Protein AF-A0A0G0X4Z7-F1 (afdb_monomer_lite)

pLDDT: mean 74.14, std 20.07, range [29.78, 96.75]

Foldseek 3Di:
DVVVVVVVVVVVVVVVVVCVVVVVVVVVVVVCVVCVVVPDPDDDPDDPDPDPPDDPVPVLCPPCVVQADPAADPDDDPDQWDFDADVVVRRGRFIEGECDSDQPPGKYWHHPADDVVDPGDTDIDHDPDPPDDDDPDDD

InterPro domains:
  IPR023365 Sortase domain superfamily [G3DSA:2.40.260.10] (26-135)
  IPR023365 Sortase domain superfamily [SSF63817] (83-132)

Sequence (139 aa):
MYKKVFSLLSLGLGVFVLMQVIMPLLAYQIWEMTDYQQNKALVSAYSKENNVLGISIKDVESDFPAFNSTLERQTGTAYSEFKISIPSIKLTDIKVAVDSNNFEQNLAHLPGSALPGEKGNVFITGHSSLGDQPSRYKW

Organism: NCBI:txid1618424

Structure (mmCIF, N/CA/C/O backbone):
data_AF-A0A0G0X4Z7-F1
#
_entry.id   AF-A0A0G0X4Z7-F1
#
loop_
_atom_site.group_PDB
_atom_site.id
_atom_site.type_symbol
_atom_site.label_atom_id
_atom_site.label_alt_id
_atom_site.label_comp_id
_atom_site.label_asym_id
_atom_site.label_entity_id
_atom_site.label_seq_id
_atom_site.pdbx_PDB_ins_code
_atom_site.Cartn_x
_atom_site.Cartn_y
_atom_site.Cartn_z
_atom_site.occupancy
_atom_site.B_iso_or_equiv
_atom_site.auth_seq_id
_atom_site.auth_comp_id
_atom_site.auth_asym_id
_atom_site.auth_atom_id
_atom_site.pdbx_PDB_model_num
ATOM 1 N N . MET A 1 1 ? 43.786 7.048 -58.730 1.00 62.84 1 MET A N 1
ATOM 2 C CA . MET A 1 1 ? 43.490 7.764 -57.467 1.00 62.84 1 MET A CA 1
ATOM 3 C C . MET A 1 1 ? 42.047 7.547 -56.999 1.00 62.84 1 MET A C 1
ATOM 5 O O . MET A 1 1 ? 41.858 7.107 -55.875 1.00 62.84 1 MET A O 1
ATOM 9 N N . TYR A 1 2 ? 41.048 7.718 -57.874 1.00 76.50 2 TYR A N 1
ATOM 10 C CA . TYR A 1 2 ? 39.612 7.586 -57.559 1.00 76.50 2 TYR A CA 1
ATOM 11 C C . TYR A 1 2 ? 39.169 6.262 -56.909 1.00 76.50 2 TYR A C 1
ATOM 13 O O . TYR A 1 2 ? 38.386 6.284 -55.968 1.00 76.50 2 TYR A O 1
ATOM 21 N N . LYS A 1 3 ? 39.719 5.111 -57.324 1.00 83.19 3 LYS A N 1
ATOM 22 C CA . LYS A 1 3 ? 39.376 3.803 -56.725 1.00 83.19 3 LYS A CA 1
ATOM 23 C C . LYS A 1 3 ? 39.753 3.695 -55.237 1.00 83.19 3 LYS A C 1
ATOM 25 O O . LYS A 1 3 ? 39.034 3.066 -54.472 1.00 83.1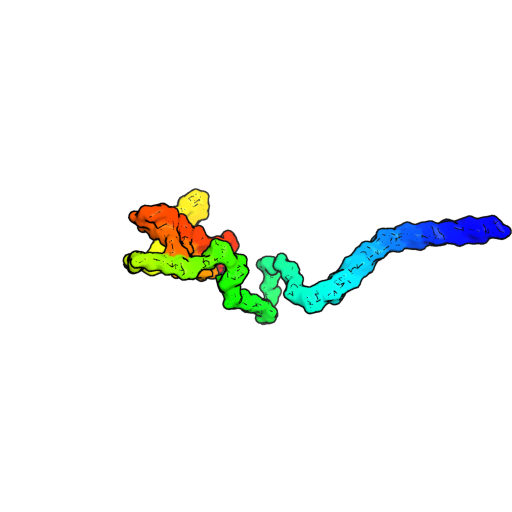9 3 LYS A O 1
ATOM 30 N N . LYS A 1 4 ? 40.849 4.343 -54.818 1.00 83.00 4 LYS A N 1
ATOM 31 C CA . LYS A 1 4 ? 41.288 4.360 -53.411 1.00 83.00 4 LYS A CA 1
ATOM 32 C C . LYS A 1 4 ? 40.377 5.245 -52.557 1.00 83.00 4 LYS A C 1
ATOM 34 O O . LYS A 1 4 ? 40.013 4.853 -51.458 1.00 83.00 4 LYS A O 1
ATOM 39 N N . VAL A 1 5 ? 39.955 6.389 -53.098 1.00 90.19 5 VAL A N 1
ATOM 40 C CA . VAL A 1 5 ? 39.011 7.305 -52.434 1.00 90.19 5 VAL A CA 1
ATOM 41 C C . VAL A 1 5 ? 37.636 6.653 -52.276 1.00 90.19 5 VAL A C 1
ATOM 43 O O . VAL A 1 5 ? 37.068 6.684 -51.192 1.00 90.19 5 VAL A O 1
ATOM 46 N N . PHE A 1 6 ? 37.136 5.990 -53.322 1.00 90.94 6 PHE A N 1
ATOM 47 C CA . PHE A 1 6 ? 35.869 5.259 -53.268 1.00 90.94 6 PHE A CA 1
ATOM 48 C C . PHE A 1 6 ? 35.899 4.119 -52.238 1.00 90.94 6 PHE A C 1
ATOM 50 O O . PHE A 1 6 ? 34.965 3.964 -51.456 1.00 90.94 6 PHE A O 1
ATOM 57 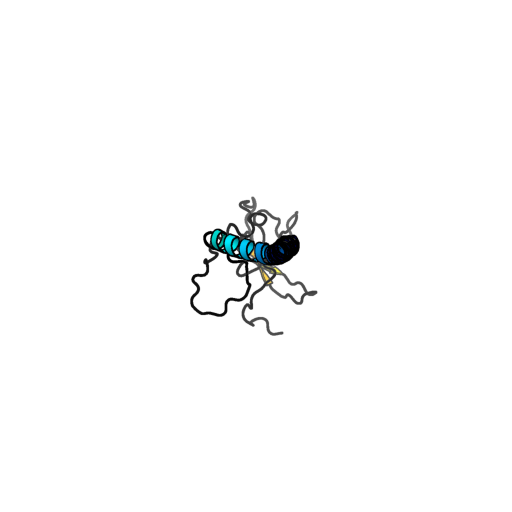N N . SER A 1 7 ? 37.003 3.368 -52.181 1.00 90.50 7 SER A N 1
ATOM 58 C CA . SER A 1 7 ? 37.186 2.317 -51.177 1.00 90.50 7 SER A CA 1
ATOM 59 C C . SER A 1 7 ? 37.220 2.871 -49.750 1.00 90.50 7 SER A C 1
ATOM 61 O O . SER A 1 7 ? 36.638 2.256 -48.862 1.00 90.50 7 SER A O 1
ATOM 63 N N . LEU A 1 8 ? 37.866 4.021 -49.519 1.00 93.69 8 LEU A N 1
ATOM 64 C CA . LEU A 1 8 ? 37.868 4.666 -48.202 1.00 93.69 8 LEU A CA 1
ATOM 65 C C . LEU A 1 8 ? 36.475 5.161 -47.800 1.00 93.69 8 LEU A C 1
ATOM 67 O O . LEU A 1 8 ? 36.087 4.996 -46.648 1.00 93.69 8 LEU A O 1
AT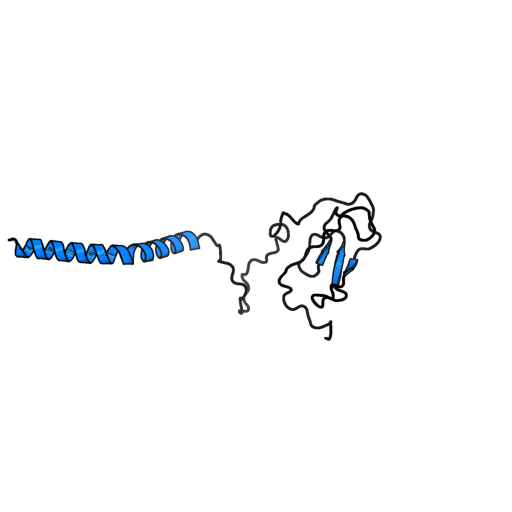OM 71 N N . LEU A 1 9 ? 35.718 5.733 -48.739 1.00 94.38 9 LEU A N 1
ATOM 72 C CA . LEU A 1 9 ? 34.351 6.190 -48.482 1.00 94.38 9 LEU A CA 1
ATOM 73 C C . LEU A 1 9 ? 33.426 5.024 -48.132 1.00 94.38 9 LEU A C 1
ATOM 75 O O . LEU A 1 9 ? 32.685 5.106 -47.157 1.00 94.38 9 LEU A O 1
ATOM 79 N N . SER A 1 10 ? 33.508 3.919 -48.876 1.00 93.81 10 SER A N 1
ATOM 80 C CA . SER A 1 10 ? 32.710 2.725 -48.587 1.00 93.81 10 SER A CA 1
ATOM 81 C C . SER A 1 10 ? 33.079 2.091 -47.243 1.00 93.81 10 SER A C 1
ATOM 83 O O . SER A 1 10 ? 32.191 1.621 -46.535 1.00 93.81 10 SER A O 1
ATOM 85 N N . LEU A 1 11 ? 34.366 2.088 -46.876 1.00 96.00 11 LEU A N 1
ATOM 86 C CA . LEU A 1 11 ? 34.824 1.608 -45.571 1.00 96.00 11 LEU A CA 1
ATOM 87 C C . LEU A 1 11 ? 34.302 2.509 -44.441 1.00 96.00 11 LEU A C 1
ATOM 89 O O . LEU A 1 11 ? 33.742 2.012 -43.467 1.00 96.00 11 LEU A O 1
ATOM 93 N N . GLY A 1 12 ? 34.447 3.829 -44.591 1.00 96.31 12 GLY A N 1
ATOM 94 C CA . GLY A 1 12 ? 33.982 4.806 -43.608 1.00 96.31 12 GLY A CA 1
ATOM 95 C C . GLY A 1 12 ? 32.472 4.734 -43.389 1.00 96.31 12 GLY A C 1
ATOM 96 O O . GLY A 1 12 ? 32.020 4.738 -42.248 1.00 96.31 12 GLY A O 1
ATOM 97 N N . LEU A 1 13 ? 31.700 4.576 -44.468 1.00 96.12 13 LEU A N 1
ATOM 98 C CA . LEU A 1 13 ? 30.251 4.391 -44.393 1.00 96.12 13 LEU A CA 1
ATOM 99 C C . LEU A 1 13 ? 29.884 3.099 -43.645 1.00 96.12 13 LEU A C 1
ATOM 101 O O . LEU A 1 13 ? 28.993 3.111 -42.801 1.00 96.12 13 LEU A O 1
ATOM 105 N N . GLY A 1 14 ? 30.591 1.997 -43.911 1.00 95.62 14 GLY A N 1
ATOM 106 C CA . GLY A 1 14 ? 30.361 0.723 -43.226 1.00 95.62 14 GLY A CA 1
ATOM 107 C C . GLY A 1 14 ? 30.625 0.807 -41.721 1.00 95.62 14 GLY A C 1
ATOM 108 O O . GLY A 1 14 ? 29.791 0.389 -40.921 1.00 95.62 14 GLY A O 1
ATOM 109 N N . VAL A 1 15 ? 31.749 1.412 -41.327 1.00 96.75 15 VAL A N 1
ATOM 110 C CA . VAL A 1 15 ? 32.080 1.637 -39.909 1.00 96.75 15 VAL A CA 1
ATOM 111 C C . VAL A 1 15 ? 31.060 2.563 -39.250 1.00 96.75 15 VAL A C 1
ATOM 113 O O . VAL A 1 15 ? 30.628 2.296 -38.131 1.00 96.75 15 VAL A O 1
ATOM 116 N N . PHE A 1 16 ? 30.625 3.613 -39.949 1.00 96.75 16 PHE A N 1
ATOM 117 C CA . PHE A 1 16 ? 29.611 4.534 -39.444 1.00 96.75 16 PHE A CA 1
ATOM 118 C C . PHE A 1 16 ? 28.290 3.817 -39.138 1.00 96.75 16 PHE A C 1
ATOM 120 O O . PHE A 1 16 ? 27.747 3.988 -38.049 1.00 96.75 16 PHE A O 1
ATOM 127 N N . VAL A 1 17 ? 27.807 2.962 -40.047 1.00 96.12 17 VAL A N 1
ATOM 128 C CA . VAL A 1 17 ? 26.579 2.176 -39.835 1.00 96.12 17 VAL A CA 1
ATOM 129 C C . VAL A 1 17 ? 26.728 1.203 -38.662 1.00 96.12 17 VAL A C 1
ATOM 131 O O . VAL A 1 17 ? 25.826 1.115 -37.832 1.00 96.12 17 VAL A O 1
ATOM 134 N N . LEU A 1 18 ? 27.870 0.518 -38.539 1.00 96.19 18 LEU A N 1
ATOM 135 C CA . LEU A 1 18 ? 28.131 -0.367 -37.396 1.00 96.19 18 LEU A CA 1
ATOM 136 C C . LEU A 1 18 ? 28.129 0.400 -36.069 1.00 96.19 18 LEU A C 1
ATOM 138 O O . LEU A 1 18 ? 27.580 -0.072 -35.073 1.00 96.19 18 LEU A O 1
ATOM 142 N N . MET A 1 19 ? 28.694 1.607 -36.059 1.00 96.62 19 MET A N 1
ATOM 143 C CA . MET A 1 19 ? 28.759 2.431 -34.858 1.00 96.62 19 MET A CA 1
ATOM 144 C C . MET A 1 19 ? 27.376 2.912 -34.404 1.00 96.62 19 MET A C 1
ATOM 146 O O . MET A 1 19 ? 27.150 2.989 -33.201 1.00 96.62 19 MET A O 1
ATOM 150 N N . GLN A 1 20 ? 26.425 3.139 -35.320 1.00 95.94 20 GLN A N 1
ATOM 151 C CA . GLN A 1 20 ? 25.036 3.480 -34.963 1.00 95.94 20 GLN A CA 1
ATOM 152 C C . GLN A 1 20 ? 24.329 2.368 -34.172 1.00 95.94 20 GLN A C 1
ATOM 154 O O . GLN A 1 20 ? 23.474 2.657 -33.340 1.00 95.94 20 GLN A O 1
ATOM 159 N N . VAL A 1 21 ? 24.692 1.102 -34.402 1.00 94.94 21 VAL A N 1
ATOM 160 C CA . VAL A 1 21 ? 24.087 -0.050 -33.712 1.00 94.94 21 VAL A CA 1
ATOM 161 C C . VAL A 1 21 ? 24.819 -0.377 -32.411 1.00 94.94 21 VAL A C 1
ATOM 163 O O . VAL A 1 21 ? 24.189 -0.690 -31.405 1.00 94.94 21 VAL A O 1
ATOM 166 N N . ILE A 1 22 ? 26.152 -0.294 -32.410 1.00 95.88 22 ILE A N 1
ATOM 167 C CA . ILE A 1 22 ? 26.977 -0.679 -31.255 1.00 95.88 22 ILE A CA 1
ATOM 168 C C . ILE A 1 22 ? 26.988 0.415 -30.176 1.00 95.88 22 ILE A C 1
ATOM 170 O O . ILE A 1 22 ? 27.006 0.099 -28.987 1.00 95.88 22 ILE A O 1
ATOM 174 N N . MET A 1 23 ? 26.948 1.697 -30.562 1.00 95.62 23 MET A N 1
ATOM 175 C CA . MET A 1 23 ? 26.984 2.822 -29.619 1.00 95.62 23 MET A CA 1
ATOM 176 C C . MET A 1 23 ? 25.894 2.757 -28.534 1.00 95.62 23 MET A C 1
ATOM 178 O O . MET A 1 23 ? 26.268 2.875 -27.369 1.00 95.62 23 MET A O 1
ATOM 182 N N . PRO A 1 24 ? 24.593 2.553 -28.832 1.00 92.44 24 PRO A N 1
ATOM 183 C CA . PRO A 1 24 ? 23.572 2.503 -27.782 1.00 92.44 24 PRO A CA 1
ATOM 184 C C . PRO A 1 24 ? 23.787 1.345 -26.797 1.00 92.44 24 PRO A C 1
ATOM 186 O O . PRO A 1 24 ? 23.534 1.510 -25.607 1.00 92.44 24 PRO A O 1
ATOM 189 N N . LEU A 1 25 ? 24.311 0.205 -27.260 1.00 93.25 25 LEU A N 1
ATOM 190 C CA . LEU A 1 25 ? 24.608 -0.941 -26.398 1.00 93.25 25 LEU A CA 1
ATOM 191 C C . LEU A 1 25 ? 25.756 -0.635 -25.427 1.00 93.25 25 LEU A C 1
ATOM 193 O O . LEU A 1 25 ? 25.638 -0.891 -24.232 1.00 93.25 25 LEU A O 1
ATOM 197 N N . LEU A 1 26 ? 26.848 -0.051 -25.928 1.00 94.25 26 LEU A N 1
ATOM 198 C CA . LEU A 1 26 ? 27.977 0.352 -25.085 1.00 94.25 26 LEU A CA 1
ATOM 199 C C . LEU A 1 26 ? 27.594 1.488 -24.131 1.00 94.25 26 LEU A C 1
ATOM 201 O O . LEU A 1 26 ? 27.994 1.467 -22.972 1.00 94.25 26 LEU A O 1
ATOM 205 N N . ALA A 1 27 ? 26.801 2.457 -24.597 1.00 92.69 27 ALA A N 1
ATOM 206 C CA . ALA A 1 27 ? 26.307 3.552 -23.768 1.00 92.69 27 ALA A CA 1
ATOM 207 C C . ALA A 1 27 ? 25.465 3.029 -22.599 1.00 92.69 27 ALA A C 1
ATOM 209 O O . ALA A 1 27 ? 25.667 3.466 -21.469 1.00 92.69 27 ALA A O 1
ATOM 210 N N . TYR A 1 28 ? 24.584 2.056 -22.855 1.00 88.62 28 TYR A N 1
ATOM 211 C CA . TYR A 1 28 ? 23.808 1.394 -21.810 1.00 88.62 28 TYR A CA 1
ATOM 212 C C . TYR A 1 28 ? 24.705 0.648 -20.816 1.00 88.62 28 TYR A C 1
ATOM 214 O O . TYR A 1 28 ? 24.568 0.851 -19.618 1.00 88.62 28 TYR A O 1
ATOM 222 N N . GLN A 1 29 ? 25.661 -0.154 -21.295 1.00 86.69 29 GLN A N 1
ATOM 223 C CA . GLN A 1 29 ? 26.566 -0.910 -20.419 1.00 86.69 29 GLN A CA 1
ATOM 224 C C . GLN A 1 29 ? 27.436 -0.001 -19.541 1.00 86.69 29 GLN A C 1
ATOM 226 O O . GLN A 1 29 ? 27.650 -0.293 -18.369 1.00 86.69 29 GLN A O 1
ATOM 231 N N . ILE A 1 30 ? 27.926 1.117 -20.084 1.00 87.44 30 ILE A N 1
ATOM 232 C CA . ILE A 1 30 ? 28.696 2.106 -19.316 1.00 87.44 30 ILE A CA 1
ATOM 233 C C . ILE A 1 30 ? 27.796 2.804 -18.294 1.00 87.44 30 ILE A C 1
ATOM 235 O O . ILE A 1 30 ? 28.196 2.963 -17.143 1.00 87.44 30 ILE A O 1
ATOM 239 N N . TRP A 1 31 ? 26.586 3.200 -18.700 1.00 83.75 31 TRP A N 1
ATOM 240 C CA . TRP A 1 31 ? 25.613 3.811 -17.800 1.00 83.75 31 TRP A CA 1
ATOM 241 C C . TRP A 1 31 ? 25.249 2.864 -16.650 1.00 83.75 31 TRP A C 1
ATOM 243 O O . TRP A 1 31 ? 25.296 3.273 -15.494 1.00 83.75 31 TRP A O 1
ATOM 253 N N . GLU A 1 32 ? 25.020 1.584 -16.942 1.00 79.69 32 GLU A N 1
ATOM 254 C CA . GLU A 1 32 ? 24.775 0.541 -15.946 1.00 79.69 32 GLU A CA 1
ATOM 255 C C . GLU A 1 32 ? 25.959 0.395 -14.985 1.00 79.69 32 GLU A C 1
ATOM 257 O O . GLU A 1 32 ? 25.754 0.386 -13.780 1.00 79.69 32 GLU A O 1
ATOM 262 N N . MET A 1 33 ? 27.207 0.383 -15.464 1.00 74.81 33 MET A N 1
ATOM 263 C CA . MET A 1 33 ? 28.382 0.346 -14.577 1.00 74.81 33 MET A CA 1
ATOM 264 C C . MET A 1 33 ? 28.468 1.566 -13.647 1.00 74.81 33 MET A C 1
ATOM 266 O O . MET A 1 33 ? 28.927 1.435 -12.511 1.00 74.81 33 MET A O 1
ATOM 270 N N . THR A 1 34 ? 28.030 2.742 -14.108 1.00 71.56 34 THR A N 1
ATOM 271 C CA . THR A 1 34 ? 27.987 3.954 -13.273 1.00 71.56 34 THR A CA 1
ATOM 272 C C . THR A 1 34 ? 26.802 3.978 -12.305 1.00 71.56 34 THR A C 1
ATOM 274 O O . THR A 1 34 ? 26.949 4.474 -11.190 1.00 71.56 34 THR A O 1
ATOM 277 N N . ASP A 1 35 ? 25.655 3.416 -12.692 1.00 66.56 35 ASP A N 1
ATOM 278 C CA . ASP A 1 35 ? 24.430 3.390 -11.885 1.00 66.56 35 ASP A CA 1
ATOM 279 C C . ASP A 1 35 ? 24.419 2.217 -10.887 1.00 66.56 35 ASP A C 1
ATOM 281 O O . ASP A 1 35 ? 23.877 2.340 -9.796 1.00 66.56 35 ASP A O 1
ATOM 285 N N . TYR A 1 36 ? 25.128 1.116 -11.168 1.00 55.72 36 TYR A N 1
ATOM 286 C CA . TYR A 1 36 ? 25.278 -0.042 -10.270 1.00 55.72 36 TYR A CA 1
ATOM 287 C C . TYR A 1 36 ? 26.016 0.303 -8.963 1.00 55.72 36 TYR A C 1
ATOM 289 O O . TYR A 1 36 ? 25.864 -0.389 -7.957 1.00 55.72 36 TYR A O 1
ATOM 297 N N . GLN A 1 37 ? 26.788 1.399 -8.931 1.00 53.94 37 GLN A N 1
ATOM 298 C CA . GLN A 1 37 ? 27.341 1.936 -7.679 1.00 53.94 37 GLN A CA 1
ATOM 299 C C . GLN A 1 37 ? 26.283 2.628 -6.800 1.00 53.94 37 GLN A C 1
ATOM 301 O O . GLN A 1 37 ? 26.532 2.871 -5.618 1.00 53.94 37 GLN A O 1
ATOM 306 N N . GLN A 1 38 ? 25.097 2.915 -7.336 1.00 52.81 38 GLN A N 1
ATOM 307 C CA . GLN A 1 38 ? 23.933 3.360 -6.583 1.00 52.81 38 GLN A CA 1
ATOM 308 C C . GLN A 1 38 ? 22.989 2.171 -6.407 1.00 52.81 38 GLN A C 1
ATOM 310 O O . GLN A 1 38 ? 22.157 1.905 -7.259 1.00 52.81 38 GLN A O 1
ATOM 315 N N . ASN A 1 39 ? 23.138 1.441 -5.296 1.00 51.06 39 ASN A N 1
ATOM 316 C CA . ASN A 1 39 ? 22.330 0.278 -4.898 1.00 51.06 39 ASN A CA 1
ATOM 317 C C . ASN A 1 39 ? 20.804 0.495 -5.030 1.00 51.06 39 ASN A C 1
ATOM 319 O O . ASN A 1 39 ? 20.105 0.728 -4.044 1.00 51.06 39 ASN A O 1
ATOM 323 N N . LYS A 1 40 ? 20.263 0.379 -6.239 1.00 48.88 40 LYS A N 1
ATOM 324 C CA . LYS A 1 40 ? 18.834 0.317 -6.524 1.00 48.88 40 LYS A CA 1
ATOM 325 C C . LYS A 1 40 ? 18.601 -0.925 -7.358 1.00 48.88 40 LYS A C 1
ATOM 327 O O . LYS A 1 40 ? 18.512 -0.881 -8.580 1.00 48.88 40 LYS A O 1
ATOM 332 N N . ALA A 1 41 ? 18.540 -2.058 -6.665 1.00 49.50 41 ALA A N 1
ATOM 333 C CA . ALA A 1 41 ? 18.044 -3.285 -7.256 1.00 49.50 41 ALA A CA 1
ATOM 334 C C . ALA A 1 41 ? 16.646 -3.013 -7.831 1.00 49.50 41 ALA A C 1
ATOM 336 O O . ALA A 1 41 ? 15.747 -2.559 -7.119 1.00 49.50 41 ALA A O 1
ATOM 337 N N . LEU A 1 42 ? 16.469 -3.274 -9.124 1.00 51.38 42 LEU A N 1
ATOM 338 C CA . LEU A 1 42 ? 15.147 -3.294 -9.729 1.00 51.3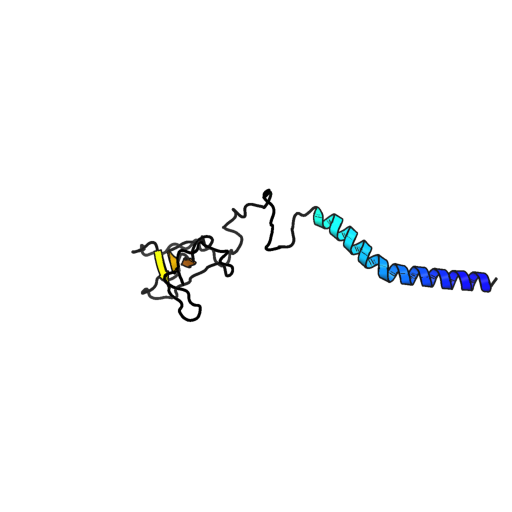8 42 LEU A CA 1
ATOM 339 C C . LEU A 1 42 ? 14.363 -4.434 -9.069 1.00 51.38 42 LEU A C 1
ATOM 341 O O . LEU A 1 42 ? 14.803 -5.584 -9.052 1.00 51.38 42 LEU A O 1
ATOM 345 N N . VAL A 1 43 ? 13.234 -4.074 -8.461 1.00 44.16 43 VAL A N 1
ATOM 346 C CA . VAL A 1 43 ? 12.356 -4.946 -7.677 1.00 44.16 43 VAL A CA 1
ATOM 347 C C . VAL A 1 43 ? 12.047 -6.227 -8.455 1.00 44.16 43 VAL A C 1
ATOM 349 O O . VAL A 1 43 ? 11.355 -6.196 -9.471 1.00 44.16 43 VAL A O 1
ATOM 352 N N . SER A 1 44 ? 12.527 -7.366 -7.955 1.00 40.44 44 SER A N 1
ATOM 353 C CA . SER A 1 44 ? 12.044 -8.683 -8.366 1.00 40.44 44 SER A CA 1
ATOM 354 C C . SER A 1 44 ? 11.432 -9.375 -7.152 1.00 40.44 44 SER A C 1
ATOM 356 O O . SER A 1 44 ? 12.042 -9.464 -6.090 1.00 40.44 44 SER A O 1
A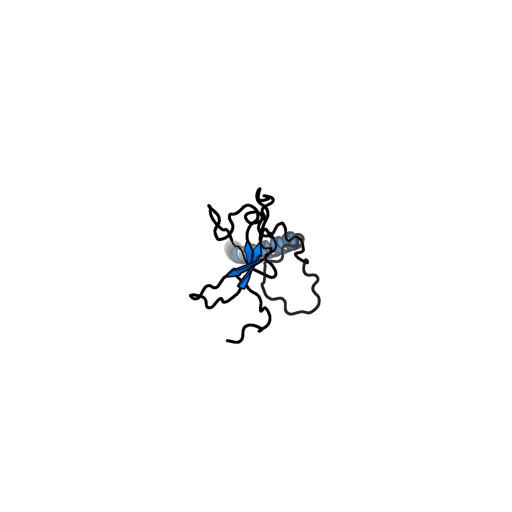TOM 358 N N . ALA A 1 45 ? 10.187 -9.826 -7.296 1.00 39.88 45 ALA A N 1
ATOM 359 C CA . ALA A 1 45 ? 9.372 -10.360 -6.204 1.00 39.88 45 ALA A CA 1
ATOM 360 C C . ALA A 1 45 ? 9.723 -11.811 -5.812 1.00 39.88 45 ALA A C 1
ATOM 362 O O . ALA A 1 45 ? 8.923 -12.479 -5.161 1.00 39.88 45 ALA A O 1
ATOM 363 N N . TYR A 1 46 ? 10.877 -12.342 -6.234 1.00 41.78 46 TYR A N 1
ATOM 364 C CA . TYR A 1 46 ? 11.212 -13.743 -5.985 1.00 41.78 46 TYR A CA 1
ATOM 365 C C . TYR A 1 46 ? 12.721 -13.969 -5.851 1.00 41.78 46 TYR A C 1
ATOM 367 O O . TYR A 1 46 ? 13.427 -14.166 -6.837 1.00 41.78 46 TYR A O 1
ATOM 375 N N . SER A 1 47 ? 13.218 -13.993 -4.615 1.00 39.44 47 SER A N 1
ATOM 376 C CA . SER A 1 47 ? 14.575 -14.436 -4.285 1.00 39.44 47 SER A CA 1
ATOM 377 C C . SER A 1 47 ? 14.512 -15.753 -3.511 1.00 39.44 47 SER A C 1
ATOM 379 O O . SER A 1 47 ? 14.293 -15.809 -2.304 1.00 39.44 47 SER A O 1
ATOM 381 N N . LYS A 1 48 ? 14.701 -16.855 -4.242 1.00 45.72 48 LYS A N 1
ATOM 382 C CA . LYS A 1 48 ? 14.924 -18.190 -3.686 1.00 45.72 48 LYS A CA 1
ATOM 383 C C . LYS A 1 48 ? 16.425 -18.375 -3.477 1.00 45.72 48 LYS A C 1
ATOM 385 O O . LYS A 1 48 ? 17.058 -19.004 -4.310 1.00 45.72 48 LYS A O 1
ATOM 390 N N . GLU A 1 49 ? 16.987 -17.828 -2.400 1.00 39.50 49 GLU A N 1
ATOM 391 C CA . GLU A 1 49 ? 18.267 -18.305 -1.856 1.00 39.50 49 GLU A CA 1
ATOM 392 C C . GLU A 1 49 ? 18.519 -17.809 -0.422 1.00 39.50 49 GLU A C 1
ATOM 394 O O . GLU A 1 49 ? 18.318 -16.645 -0.083 1.00 39.50 49 GLU A O 1
ATOM 399 N N . ASN A 1 50 ? 18.946 -18.740 0.434 1.00 45.19 50 ASN A N 1
ATOM 400 C CA . ASN A 1 50 ? 19.016 -18.647 1.896 1.00 45.19 50 ASN A CA 1
ATOM 401 C C . ASN A 1 50 ? 20.234 -17.861 2.422 1.00 45.19 50 ASN A C 1
ATOM 403 O O . ASN A 1 50 ? 20.903 -18.303 3.352 1.00 45.19 50 ASN A O 1
ATOM 407 N N . ASN A 1 51 ? 20.527 -16.692 1.858 1.00 42.38 51 ASN A N 1
ATOM 408 C CA . ASN A 1 51 ? 21.441 -15.731 2.476 1.00 42.38 51 ASN A CA 1
ATOM 409 C C . ASN A 1 51 ? 20.959 -14.318 2.161 1.00 42.38 51 ASN A C 1
ATOM 411 O O . ASN A 1 51 ? 21.419 -13.644 1.241 1.00 42.38 51 ASN A O 1
ATOM 415 N N . VAL A 1 52 ? 19.959 -13.898 2.929 1.00 42.06 52 VAL A N 1
ATOM 416 C CA . VAL A 1 52 ? 19.336 -12.588 2.800 1.00 42.06 52 VAL A CA 1
ATOM 417 C C . VAL A 1 52 ? 20.283 -11.547 3.409 1.00 42.06 52 VAL A C 1
ATOM 419 O O . VAL A 1 52 ? 20.171 -11.188 4.573 1.00 42.06 52 VAL A O 1
ATOM 422 N N . LEU A 1 53 ? 21.193 -11.024 2.579 1.00 45.09 53 LEU A N 1
ATOM 423 C CA . LEU A 1 53 ? 21.659 -9.627 2.655 1.00 45.09 53 LEU A CA 1
ATOM 424 C C . LEU A 1 53 ? 20.595 -8.673 2.078 1.00 45.09 53 LEU A C 1
ATOM 426 O O . LEU A 1 53 ? 20.892 -7.553 1.672 1.00 45.09 53 LEU A O 1
ATOM 430 N N . GLY A 1 54 ? 19.346 -9.137 1.992 1.00 35.44 54 GLY A N 1
ATOM 431 C CA . GLY A 1 54 ? 18.211 -8.278 1.744 1.00 35.44 54 GLY A CA 1
ATOM 432 C C . GLY A 1 54 ? 18.171 -7.251 2.855 1.00 35.44 54 GLY A C 1
ATOM 433 O O . GLY A 1 54 ? 18.198 -7.594 4.037 1.00 35.44 54 GLY A O 1
ATOM 434 N N . ILE A 1 55 ? 18.137 -5.992 2.441 1.00 41.88 55 ILE A N 1
ATOM 435 C CA . ILE A 1 55 ? 17.566 -4.897 3.210 1.00 41.88 55 ILE A CA 1
ATOM 436 C C . ILE A 1 55 ? 16.366 -5.475 3.952 1.00 41.88 55 ILE A C 1
ATOM 438 O O . ILE A 1 55 ? 15.343 -5.801 3.349 1.00 41.88 55 ILE A O 1
ATOM 442 N N . SER A 1 56 ? 16.529 -5.682 5.259 1.00 39.69 56 SER A N 1
ATOM 443 C CA . SER A 1 56 ? 15.387 -5.755 6.143 1.00 39.69 56 SER A CA 1
ATOM 444 C C . SER A 1 56 ? 14.694 -4.431 5.888 1.00 39.69 56 SER A C 1
ATOM 446 O O . SER A 1 56 ? 15.194 -3.401 6.334 1.00 39.69 56 SER A O 1
ATOM 448 N N . ILE A 1 57 ? 13.603 -4.439 5.123 1.00 44.25 57 ILE A N 1
ATOM 449 C CA . ILE A 1 57 ? 12.652 -3.335 5.112 1.00 44.25 57 ILE A CA 1
ATOM 450 C C . ILE A 1 57 ? 12.043 -3.364 6.512 1.00 44.25 57 ILE A C 1
ATOM 452 O O . ILE A 1 57 ? 11.026 -3.982 6.783 1.00 44.25 57 ILE A O 1
ATOM 456 N N . LYS A 1 58 ? 12.821 -2.845 7.455 1.00 43.72 58 LYS A N 1
ATOM 457 C CA . LYS A 1 58 ? 12.438 -2.537 8.822 1.00 43.72 58 LYS A CA 1
ATOM 458 C C . LYS A 1 58 ? 12.164 -1.044 8.951 1.00 43.72 58 LYS A C 1
ATOM 460 O O . LYS A 1 58 ? 11.915 -0.582 10.053 1.00 43.72 58 LYS A O 1
ATOM 465 N N . ASP A 1 59 ? 12.160 -0.322 7.834 1.00 43.66 59 ASP A N 1
ATOM 466 C CA . ASP A 1 59 ? 11.668 1.045 7.753 1.00 43.66 59 ASP A CA 1
ATOM 467 C C . ASP A 1 59 ? 10.200 1.000 7.317 1.00 43.66 59 ASP A C 1
ATOM 469 O O . ASP A 1 59 ? 9.806 1.493 6.262 1.00 43.66 59 ASP A O 1
ATOM 473 N N . VAL A 1 60 ? 9.385 0.381 8.179 1.00 51.44 60 VAL A N 1
ATOM 474 C CA . VAL A 1 60 ? 7.917 0.249 8.078 1.00 51.44 60 VAL A CA 1
ATOM 475 C C . VAL A 1 60 ? 7.228 1.621 7.944 1.00 51.44 60 VAL A C 1
ATOM 477 O O . VAL A 1 60 ? 6.064 1.711 7.569 1.00 51.44 60 VAL A O 1
ATOM 480 N N . GLU A 1 61 ? 7.941 2.719 8.205 1.00 52.41 61 GLU A N 1
ATOM 481 C CA . GLU A 1 61 ? 7.407 4.078 8.116 1.00 52.41 61 GLU A CA 1
ATOM 482 C C . GLU A 1 61 ? 7.372 4.679 6.702 1.00 52.41 61 GLU A C 1
ATOM 484 O O . GLU A 1 61 ? 6.578 5.597 6.483 1.00 52.41 61 GLU A O 1
ATOM 489 N N . SER A 1 62 ? 8.186 4.204 5.748 1.00 52.31 62 SER A N 1
ATOM 490 C CA . SER A 1 62 ? 8.456 4.958 4.504 1.00 52.31 62 SER A CA 1
ATOM 491 C C . SER A 1 62 ? 7.894 4.350 3.218 1.00 52.31 62 SER A C 1
ATOM 493 O O . SER A 1 62 ? 7.857 5.032 2.193 1.00 52.31 62 SER A O 1
ATOM 495 N N . ASP A 1 63 ? 7.409 3.109 3.247 1.00 53.09 63 ASP A N 1
ATOM 496 C CA . ASP A 1 63 ? 6.910 2.456 2.029 1.00 53.09 63 ASP A CA 1
ATOM 497 C C . ASP A 1 63 ? 5.545 3.002 1.576 1.00 53.09 63 ASP A C 1
ATOM 499 O O . ASP A 1 63 ? 5.198 2.908 0.398 1.00 53.09 63 ASP A O 1
ATOM 503 N N . PHE A 1 64 ? 4.790 3.651 2.475 1.00 58.66 64 PHE A N 1
ATOM 504 C CA . PHE A 1 64 ? 3.495 4.266 2.167 1.00 58.66 64 PHE A CA 1
ATOM 505 C C . PHE A 1 64 ? 3.189 5.492 3.054 1.00 58.66 64 PHE A C 1
ATOM 507 O O . PHE A 1 64 ? 2.273 5.440 3.879 1.00 58.66 64 PHE A O 1
ATOM 514 N N . PRO A 1 65 ? 3.875 6.639 2.880 1.00 61.06 65 PRO A N 1
ATOM 515 C CA . PRO A 1 65 ? 3.668 7.820 3.730 1.00 61.06 65 PRO A CA 1
ATOM 516 C C . PRO A 1 65 ? 2.240 8.384 3.653 1.00 61.06 65 PRO A C 1
ATOM 518 O O . PRO A 1 65 ? 1.788 9.048 4.577 1.00 61.06 65 PRO A O 1
ATOM 521 N N . ALA A 1 66 ? 1.497 8.094 2.579 1.00 65.94 66 ALA A N 1
ATOM 522 C CA . ALA A 1 66 ? 0.092 8.480 2.449 1.00 65.94 66 ALA A CA 1
ATOM 523 C C . ALA A 1 66 ? -0.853 7.706 3.390 1.00 65.94 66 ALA A C 1
ATOM 525 O O . ALA A 1 66 ? -1.973 8.157 3.625 1.00 65.94 66 ALA A O 1
ATOM 526 N N . PHE A 1 67 ? -0.426 6.547 3.904 1.00 68.25 67 PHE A N 1
ATOM 527 C CA . PHE A 1 67 ? -1.235 5.665 4.752 1.00 68.25 67 PHE A CA 1
ATOM 528 C C . PHE A 1 67 ? -0.676 5.519 6.170 1.00 68.25 67 PHE A C 1
ATOM 530 O O . PHE A 1 67 ? -1.194 4.718 6.938 1.00 68.25 67 PHE A O 1
ATOM 537 N N . ASN A 1 68 ? 0.348 6.293 6.529 1.00 72.94 68 ASN A N 1
ATOM 538 C CA . ASN A 1 68 ? 0.859 6.360 7.890 1.00 72.94 68 ASN A CA 1
ATOM 539 C C . ASN A 1 68 ? 0.252 7.590 8.579 1.00 72.94 68 ASN A C 1
ATOM 541 O O . ASN A 1 68 ? 0.486 8.724 8.157 1.00 72.94 68 ASN A O 1
ATOM 545 N N . SER A 1 69 ? -0.577 7.369 9.598 1.00 76.81 69 SER A N 1
ATOM 546 C CA . SER A 1 69 ? -1.242 8.442 10.337 1.00 76.81 69 SER A CA 1
ATOM 547 C C . SER A 1 69 ? -0.646 8.579 11.731 1.00 76.81 69 SER A C 1
ATOM 549 O O . SER A 1 69 ? -0.580 7.615 12.491 1.00 76.81 69 SER A O 1
ATOM 551 N N . THR A 1 70 ? -0.258 9.800 12.087 1.00 79.12 70 THR A N 1
ATOM 552 C CA . THR A 1 70 ? 0.128 10.182 13.455 1.00 79.12 70 THR A CA 1
ATOM 553 C C . THR A 1 70 ? -1.050 10.744 14.252 1.00 79.12 70 THR A C 1
ATOM 555 O O . THR A 1 70 ? -0.874 11.225 15.369 1.00 79.12 70 THR A O 1
ATOM 558 N N . LEU A 1 71 ? -2.255 10.734 13.670 1.00 79.38 71 LEU A N 1
ATOM 559 C CA . LEU A 1 71 ? -3.444 11.281 14.305 1.00 79.38 71 LEU A CA 1
ATOM 560 C C . LEU A 1 71 ? -3.956 10.321 15.376 1.00 79.38 71 LEU A C 1
ATOM 562 O O . LEU A 1 71 ? -4.262 9.164 15.097 1.00 79.38 71 LEU A O 1
ATOM 566 N N . GLU A 1 72 ? -4.122 10.837 16.587 1.00 72.31 72 GLU A N 1
ATOM 567 C CA . GLU A 1 72 ? -4.770 10.117 17.677 1.00 72.31 72 GLU A CA 1
ATOM 568 C C . GLU A 1 72 ? -6.252 10.486 17.755 1.00 72.31 72 GLU A C 1
ATOM 570 O O . GLU A 1 72 ? -6.648 11.647 17.587 1.00 72.31 72 GLU A O 1
ATOM 575 N N . ARG A 1 73 ? -7.101 9.487 18.015 1.00 74.12 73 ARG A N 1
ATOM 576 C CA . ARG A 1 73 ? -8.531 9.727 18.212 1.00 74.12 73 ARG A CA 1
ATOM 577 C C . ARG A 1 73 ? -8.748 10.427 19.552 1.00 74.12 73 ARG A C 1
ATOM 579 O O . ARG A 1 73 ? -8.156 10.068 20.563 1.00 74.12 73 ARG A O 1
ATOM 586 N N . GLN A 1 74 ? -9.664 11.391 19.577 1.00 71.25 74 GLN A N 1
ATOM 587 C CA . GLN A 1 74 ? -10.042 12.094 20.810 1.00 71.25 74 GLN A CA 1
ATOM 588 C C . GLN A 1 74 ? -10.863 11.217 21.771 1.00 71.25 74 GLN A C 1
ATOM 590 O O . GLN A 1 74 ? -10.991 11.534 22.951 1.00 71.25 74 GLN A O 1
ATOM 595 N N . THR A 1 75 ? -11.435 10.124 21.264 1.00 70.19 75 THR A N 1
ATOM 596 C CA . THR A 1 75 ? -12.238 9.160 22.015 1.00 70.19 75 THR A CA 1
ATOM 597 C C . THR A 1 75 ? -11.485 7.837 22.149 1.00 70.19 75 THR A C 1
ATOM 599 O O . THR A 1 75 ? -10.937 7.311 21.176 1.00 70.19 75 THR A O 1
ATOM 602 N N . GLY A 1 76 ? -11.458 7.296 23.371 1.00 70.62 76 GLY A N 1
ATOM 603 C CA . GLY A 1 76 ? -10.828 6.008 23.658 1.00 70.62 76 GLY A CA 1
ATOM 604 C C . GLY A 1 76 ? -11.481 4.859 22.886 1.00 70.62 76 GLY A C 1
ATOM 605 O O . GLY A 1 76 ? -12.693 4.858 22.662 1.00 70.62 76 GLY A O 1
ATOM 606 N N . THR A 1 77 ? -10.677 3.877 22.480 1.00 74.94 77 THR A N 1
ATOM 607 C CA . THR A 1 77 ? -11.154 2.669 21.799 1.00 74.94 77 THR A CA 1
ATOM 608 C C . THR A 1 77 ? -11.815 1.709 22.785 1.00 74.94 77 THR A C 1
ATOM 610 O O . THR A 1 77 ? -11.270 1.405 23.844 1.00 74.94 77 THR A O 1
ATOM 613 N N . ALA A 1 78 ? -12.984 1.173 22.426 1.00 81.75 78 ALA A N 1
ATOM 614 C CA . ALA A 1 78 ? -13.609 0.087 23.189 1.00 81.75 78 ALA A CA 1
ATOM 615 C C . ALA A 1 78 ? -12.987 -1.291 22.881 1.00 81.75 78 ALA A C 1
ATOM 617 O O . ALA A 1 78 ? -13.167 -2.239 23.642 1.00 81.75 78 ALA A O 1
ATOM 618 N N . TYR A 1 79 ? -12.278 -1.413 21.756 1.00 88.25 79 TYR A N 1
ATOM 619 C CA . TYR A 1 79 ? -11.671 -2.650 21.273 1.00 88.25 79 TYR A CA 1
ATOM 620 C C . TYR A 1 79 ? -10.387 -2.353 20.490 1.00 88.25 79 TYR A C 1
ATOM 622 O O . TYR A 1 79 ? -10.270 -1.317 19.841 1.00 88.25 79 TYR A O 1
ATOM 630 N N . SER A 1 80 ? -9.427 -3.276 20.549 1.00 88.81 80 SER A N 1
ATOM 631 C CA . SER A 1 80 ? -8.135 -3.178 19.854 1.00 88.81 80 SER A CA 1
ATOM 632 C C . SER A 1 80 ? -8.120 -3.872 18.489 1.00 88.81 80 SER A C 1
ATOM 634 O O . SER A 1 80 ? -7.253 -3.601 17.664 1.00 88.81 80 SER A O 1
ATOM 636 N N . GLU A 1 81 ? -9.068 -4.774 18.236 1.00 91.69 81 GLU A N 1
ATOM 637 C CA . GLU A 1 81 ? -9.212 -5.488 16.969 1.00 91.69 81 GLU A CA 1
ATOM 638 C C . GLU A 1 81 ? -10.690 -5.747 16.654 1.00 91.69 81 GLU A C 1
ATOM 640 O O . GLU A 1 81 ? -11.511 -5.913 17.559 1.00 91.69 81 GLU A O 1
ATOM 645 N N . PHE A 1 82 ? -11.030 -5.807 15.367 1.00 92.25 82 PHE A N 1
ATOM 646 C CA . PHE A 1 82 ? -12.334 -6.276 14.889 1.00 92.25 82 PHE A CA 1
ATOM 647 C C . PHE A 1 82 ? -12.167 -7.188 13.675 1.00 92.25 82 PHE A C 1
ATOM 649 O O . PHE A 1 82 ? -11.066 -7.347 13.151 1.00 92.25 82 PHE A O 1
ATOM 656 N N . LYS A 1 83 ? -13.254 -7.833 13.245 1.00 92.94 83 LYS A N 1
ATOM 657 C CA . LYS A 1 83 ? -13.236 -8.747 12.101 1.00 92.94 83 LYS A CA 1
ATOM 658 C C . LYS A 1 83 ? -14.056 -8.219 10.937 1.00 92.94 83 LYS A C 1
ATOM 660 O O . LYS A 1 83 ? -15.125 -7.650 11.146 1.00 92.94 83 LYS A O 1
ATOM 665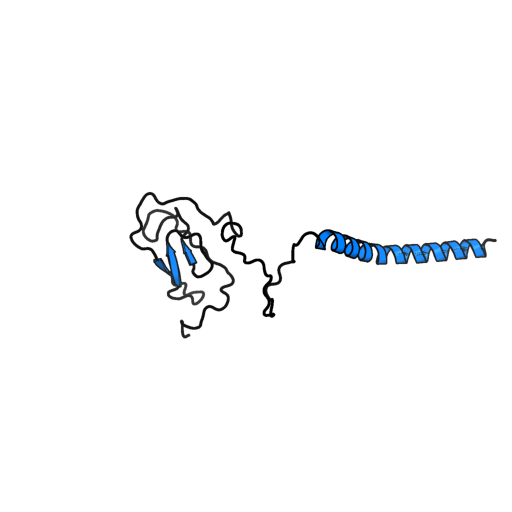 N N . ILE A 1 84 ? -13.576 -8.466 9.723 1.00 90.88 84 ILE A N 1
ATOM 666 C CA . ILE A 1 84 ? -14.292 -8.176 8.482 1.00 90.88 84 ILE A CA 1
ATOM 667 C C . ILE A 1 84 ? -14.391 -9.427 7.607 1.00 90.88 84 ILE A C 1
ATOM 669 O O . ILE A 1 84 ? -13.458 -10.226 7.513 1.00 90.88 84 ILE A O 1
ATOM 673 N N . SER A 1 85 ? -15.535 -9.570 6.946 1.00 91.94 85 SER A N 1
ATOM 674 C CA . SER A 1 85 ? -15.793 -10.610 5.953 1.00 91.94 85 SER A CA 1
ATOM 675 C C . SER A 1 85 ? -16.226 -9.944 4.650 1.00 91.94 85 SER A C 1
ATOM 677 O O . SER A 1 85 ? -17.126 -9.105 4.654 1.00 91.94 85 SER A O 1
ATOM 679 N N . ILE A 1 86 ? -15.591 -10.314 3.538 1.00 88.75 86 ILE A N 1
ATOM 680 C CA . ILE A 1 86 ? -15.882 -9.814 2.190 1.00 88.75 86 ILE A CA 1
ATOM 681 C C . ILE A 1 86 ? -16.233 -11.021 1.302 1.00 88.75 86 ILE A C 1
ATOM 683 O O . ILE A 1 86 ? -15.346 -11.628 0.692 1.00 88.75 86 ILE A O 1
ATOM 687 N N . PRO A 1 87 ? -17.526 -11.397 1.220 1.00 89.69 87 PRO A N 1
ATOM 688 C CA . PRO A 1 87 ? -17.950 -12.633 0.562 1.00 89.69 87 PRO A CA 1
ATOM 689 C C . PRO A 1 87 ? -17.604 -12.701 -0.928 1.00 89.69 87 PRO A C 1
ATOM 691 O O . PRO A 1 87 ? -17.278 -13.771 -1.435 1.00 89.69 87 PRO A O 1
ATOM 694 N N . SER A 1 88 ? -17.632 -11.562 -1.629 1.00 92.69 88 SER A N 1
ATOM 695 C CA . SER A 1 88 ? -17.365 -11.481 -3.074 1.00 92.69 88 SER A CA 1
ATOM 696 C C . SER A 1 88 ? -15.963 -11.951 -3.464 1.00 92.69 88 SER A C 1
ATOM 698 O O . SER A 1 88 ? -15.773 -12.445 -4.571 1.00 92.69 88 SER A O 1
ATOM 700 N N . ILE A 1 89 ? -15.002 -11.842 -2.545 1.00 87.25 89 ILE A N 1
ATOM 701 C CA . ILE A 1 89 ? -13.615 -12.291 -2.717 1.00 87.25 89 ILE A CA 1
ATOM 702 C C . ILE A 1 89 ? -13.246 -13.416 -1.739 1.00 87.25 89 ILE A C 1
ATOM 704 O O . ILE A 1 89 ? -12.069 -13.696 -1.538 1.00 87.25 89 ILE A O 1
ATOM 708 N N . LYS A 1 90 ? -14.253 -14.086 -1.155 1.00 87.25 90 LYS A N 1
ATOM 709 C CA . LYS A 1 90 ? -14.105 -15.231 -0.234 1.00 87.25 90 LYS A CA 1
ATOM 710 C C . LYS A 1 90 ? -13.207 -14.955 0.978 1.00 87.25 90 LYS A C 1
ATOM 712 O O . LYS A 1 90 ? -12.557 -15.858 1.494 1.00 87.25 90 LYS A O 1
ATOM 717 N N . LEU A 1 91 ? -13.188 -13.713 1.445 1.00 84.44 91 LEU A N 1
ATOM 718 C CA . LEU A 1 91 ? -12.488 -13.336 2.663 1.00 84.44 91 LEU A CA 1
ATOM 719 C C . LEU A 1 91 ? -13.447 -13.457 3.849 1.00 84.44 91 LEU A C 1
ATOM 721 O O . LEU A 1 91 ? -14.523 -12.859 3.839 1.00 84.44 91 LEU A O 1
ATOM 725 N N . THR A 1 92 ? -13.069 -14.227 4.866 1.00 89.50 92 THR A N 1
ATOM 726 C CA . THR A 1 92 ? -13.906 -14.498 6.044 1.00 89.50 92 THR A CA 1
ATOM 727 C C . THR A 1 92 ? -13.124 -14.266 7.326 1.00 89.50 92 THR A C 1
ATOM 729 O O . THR A 1 92 ? -12.007 -14.762 7.454 1.00 89.50 92 THR A O 1
ATOM 732 N N . ASP A 1 93 ? -13.731 -13.564 8.284 1.00 89.50 93 ASP A N 1
ATOM 733 C CA . ASP A 1 93 ? -13.212 -13.381 9.646 1.00 89.50 93 ASP A CA 1
ATOM 734 C C . ASP A 1 93 ? -11.782 -12.816 9.724 1.00 89.50 93 ASP A C 1
ATOM 736 O O . ASP A 1 93 ? -11.019 -13.136 10.642 1.00 89.50 93 ASP A O 1
ATOM 740 N N . ILE A 1 94 ? -11.423 -11.937 8.785 1.00 87.44 94 ILE A N 1
ATOM 741 C CA . ILE A 1 94 ? -10.104 -11.301 8.756 1.00 87.44 94 ILE A CA 1
ATOM 742 C C . ILE A 1 94 ? -9.996 -10.312 9.900 1.00 87.44 94 ILE A C 1
ATOM 744 O O . ILE A 1 94 ? -10.860 -9.452 10.064 1.00 87.44 94 ILE A O 1
ATOM 748 N N . LYS A 1 95 ? -8.905 -10.408 10.657 1.00 90.88 95 LYS A N 1
ATOM 749 C CA . LYS A 1 95 ? -8.592 -9.473 11.732 1.00 90.88 95 LYS A CA 1
ATOM 750 C C . LYS A 1 95 ? -8.134 -8.127 11.176 1.00 90.88 95 LYS A C 1
ATOM 752 O O . LYS A 1 95 ? -7.277 -8.070 10.296 1.00 90.88 95 LYS A O 1
ATOM 757 N N . VAL A 1 96 ? -8.683 -7.065 11.748 1.00 91.19 96 VAL A N 1
ATOM 758 C CA . VAL A 1 96 ? -8.295 -5.678 11.513 1.00 91.19 96 VAL A CA 1
ATOM 759 C C . VAL A 1 96 ? -7.813 -5.096 12.836 1.00 91.19 96 VAL A C 1
ATOM 761 O O . VAL A 1 96 ? -8.578 -5.062 13.803 1.00 91.19 96 VAL A O 1
ATOM 764 N N . ALA A 1 97 ? -6.555 -4.663 12.891 1.00 91.12 97 ALA A N 1
ATOM 765 C CA . ALA A 1 97 ? -6.001 -3.974 14.054 1.00 91.12 97 ALA A CA 1
ATOM 766 C C . ALA A 1 97 ? -6.482 -2.516 14.079 1.00 91.12 97 ALA A C 1
ATOM 768 O O . ALA A 1 97 ? -6.407 -1.832 13.060 1.00 91.12 97 ALA A O 1
ATOM 769 N N . VAL A 1 98 ? -6.983 -2.049 15.222 1.00 91.25 98 VAL A N 1
ATOM 770 C CA . VAL A 1 98 ? -7.463 -0.670 15.405 1.00 91.25 98 VAL A CA 1
ATOM 771 C C . VAL A 1 98 ? -6.294 0.280 15.641 1.00 91.25 98 VAL A C 1
ATOM 773 O O . VAL A 1 98 ? -5.383 -0.064 16.390 1.00 91.25 98 VAL A O 1
ATOM 776 N N . ASP A 1 99 ? -6.352 1.472 15.037 1.00 89.06 99 ASP A N 1
ATOM 777 C CA . ASP A 1 99 ? -5.352 2.538 15.190 1.00 89.06 99 ASP A CA 1
ATOM 778 C C . ASP A 1 99 ? -3.914 2.033 14.996 1.00 89.06 99 ASP A C 1
ATOM 780 O O . ASP A 1 99 ? -3.026 2.282 15.812 1.00 89.06 99 ASP A O 1
ATOM 784 N N . SER A 1 100 ? -3.675 1.307 13.903 1.00 85.94 100 SER A N 1
ATOM 785 C CA . SER A 1 100 ? -2.353 0.765 13.598 1.00 85.94 100 SER A CA 1
ATOM 786 C C . SER A 1 100 ? -1.890 1.177 12.207 1.00 85.94 100 SER A C 1
ATOM 788 O O . SER A 1 100 ? -2.647 1.139 11.242 1.00 85.94 100 SER A O 1
ATOM 790 N N . ASN A 1 101 ? -0.612 1.541 12.114 1.00 84.00 101 ASN A N 1
ATOM 791 C CA . ASN A 1 101 ? 0.081 1.781 10.849 1.00 84.00 101 ASN A CA 1
ATOM 792 C C . ASN A 1 101 ? 0.857 0.540 10.368 1.00 84.00 101 ASN A C 1
ATOM 794 O O . ASN A 1 101 ? 1.602 0.620 9.398 1.00 84.00 101 ASN A O 1
ATOM 798 N N . ASN A 1 102 ? 0.732 -0.601 11.059 1.00 80.56 102 ASN A N 1
ATOM 799 C CA . ASN A 1 102 ? 1.397 -1.841 10.667 1.00 80.56 102 ASN A CA 1
ATOM 800 C C . ASN A 1 102 ? 0.437 -2.732 9.868 1.00 80.56 102 ASN A C 1
ATOM 802 O O . ASN A 1 102 ? -0.535 -3.252 10.416 1.00 80.56 102 ASN A O 1
ATOM 806 N N . PHE A 1 103 ? 0.758 -2.944 8.591 1.00 78.25 103 PHE A N 1
ATOM 807 C CA . PHE A 1 103 ? -0.041 -3.739 7.652 1.00 78.25 103 PHE A CA 1
ATOM 808 C C . PHE A 1 103 ? 0.631 -5.068 7.256 1.00 78.25 103 PHE A C 1
ATOM 810 O O . PHE A 1 103 ? 0.144 -5.750 6.355 1.00 78.25 103 PHE A O 1
ATOM 817 N N . GLU A 1 104 ? 1.749 -5.445 7.895 1.00 71.56 104 GLU A N 1
ATOM 818 C CA . GLU A 1 104 ? 2.550 -6.619 7.503 1.00 71.56 104 GLU A CA 1
ATOM 819 C C . GLU A 1 104 ? 1.834 -7.943 7.792 1.00 71.56 104 GLU A C 1
ATOM 821 O O . GLU A 1 104 ? 1.917 -8.896 7.018 1.00 71.56 104 GLU A O 1
ATOM 826 N N . GLN A 1 105 ? 1.154 -8.022 8.939 1.00 69.31 105 GLN A N 1
ATOM 827 C CA . GLN A 1 105 ? 0.574 -9.274 9.433 1.00 69.31 105 GLN A CA 1
ATOM 828 C C . GLN A 1 105 ? -0.943 -9.334 9.288 1.00 69.31 105 GLN A C 1
ATOM 830 O O . GLN A 1 105 ? -1.490 -10.421 9.140 1.00 69.31 105 GLN A O 1
ATOM 835 N N . ASN A 1 106 ? -1.629 -8.196 9.354 1.00 77.44 106 ASN A N 1
ATOM 836 C CA . ASN A 1 106 ? -3.084 -8.110 9.310 1.00 77.44 106 ASN A CA 1
ATOM 837 C C . ASN A 1 106 ? -3.495 -6.839 8.563 1.00 77.44 106 ASN A C 1
ATOM 839 O O . ASN A 1 106 ? -2.673 -5.955 8.326 1.00 77.44 106 ASN A O 1
ATOM 843 N N . LEU A 1 107 ? -4.784 -6.723 8.241 1.00 88.31 107 LEU A N 1
ATOM 844 C CA . LEU A 1 107 ? -5.342 -5.430 7.862 1.00 88.31 107 LEU A CA 1
ATOM 845 C C . LEU A 1 107 ? -5.222 -4.472 9.049 1.00 88.31 107 LEU A C 1
ATOM 847 O O . LEU A 1 107 ? -5.364 -4.894 10.203 1.00 88.31 107 LEU A O 1
ATOM 851 N N . ALA A 1 108 ? -5.036 -3.188 8.776 1.00 89.56 108 ALA A N 1
ATOM 852 C CA . ALA A 1 108 ? -5.087 -2.185 9.823 1.00 89.56 108 ALA A CA 1
ATOM 853 C C . ALA A 1 108 ? -6.086 -1.087 9.499 1.00 89.56 108 ALA A C 1
ATOM 855 O O . ALA A 1 108 ? -6.304 -0.699 8.351 1.00 89.56 108 ALA A O 1
ATOM 856 N N . HIS A 1 109 ? -6.728 -0.621 10.554 1.00 91.94 109 HIS A N 1
ATOM 857 C CA . HIS A 1 109 ? -7.583 0.543 10.557 1.00 91.94 109 HIS A CA 1
ATOM 858 C C . HIS A 1 109 ? -6.719 1.771 10.836 1.00 91.94 109 HIS A C 1
ATOM 860 O O . HIS A 1 109 ? -5.944 1.796 11.794 1.00 91.94 109 HIS A O 1
ATOM 866 N N . LEU A 1 110 ? -6.838 2.769 9.962 1.00 90.06 110 LEU A N 1
ATOM 867 C CA . LEU A 1 110 ? -5.976 3.943 9.978 1.00 90.06 110 LEU A CA 1
ATOM 868 C C . LEU A 1 110 ? -6.265 4.818 11.211 1.00 90.06 110 LEU A C 1
ATOM 870 O O . LEU A 1 110 ? -7.422 5.238 11.380 1.00 90.06 110 LEU A O 1
ATOM 874 N N . PRO A 1 111 ? -5.234 5.167 12.008 1.00 88.62 111 PRO A N 1
ATOM 875 C CA . PRO A 1 111 ? -5.373 6.069 13.145 1.00 88.62 111 PRO A CA 1
ATOM 876 C C . PRO A 1 111 ? -6.054 7.390 12.780 1.00 88.62 111 PRO A C 1
ATOM 878 O O . PRO A 1 111 ? -5.734 8.024 11.768 1.00 88.62 111 PRO A O 1
ATOM 881 N N . GLY A 1 112 ? -7.014 7.806 13.604 1.00 85.56 112 GLY A N 1
ATOM 882 C CA . GLY A 1 112 ? -7.777 9.043 13.411 1.00 85.56 112 GLY A CA 1
ATOM 883 C C . GLY A 1 112 ? -8.947 8.941 12.422 1.00 85.56 112 GLY A C 1
ATOM 884 O O . GLY A 1 112 ? -9.707 9.901 12.293 1.00 85.56 112 GLY A O 1
ATOM 885 N N . SER A 1 113 ? -9.145 7.795 11.758 1.00 88.25 113 SER A N 1
ATOM 886 C CA . SER A 1 113 ? -10.382 7.523 11.012 1.00 88.25 113 SER A CA 1
ATOM 887 C C . SER A 1 113 ? -11.495 7.006 11.935 1.00 88.25 113 SER A C 1
ATOM 889 O O . SER A 1 113 ? -11.239 6.553 13.056 1.00 88.25 113 SER A O 1
ATOM 891 N N . ALA A 1 114 ? -12.751 7.097 11.487 1.00 89.25 114 ALA A N 1
ATOM 892 C CA . ALA A 1 114 ? -13.887 6.640 12.287 1.00 89.25 114 ALA A CA 1
ATOM 893 C C . ALA A 1 114 ? -13.855 5.115 12.443 1.00 89.25 114 ALA A C 1
ATOM 895 O O . ALA A 1 114 ? -13.419 4.404 11.532 1.00 89.25 114 ALA A O 1
ATOM 896 N N . LEU A 1 115 ? -14.330 4.606 13.577 1.00 90.44 115 LEU A N 1
ATOM 897 C CA . LEU A 1 115 ? -14.553 3.176 13.765 1.00 90.44 115 LEU A CA 1
ATOM 898 C C . LEU A 1 115 ? -15.903 2.729 13.183 1.00 90.44 115 LEU A C 1
ATOM 900 O O . LEU A 1 115 ? -16.828 3.535 13.044 1.00 90.44 115 LEU A O 1
ATOM 904 N N . PRO A 1 116 ? -16.068 1.431 12.874 1.00 89.62 116 PRO A N 1
ATOM 905 C CA . PRO A 1 116 ? -17.377 0.871 12.562 1.00 89.62 116 PRO A CA 1
ATOM 906 C C . PRO A 1 116 ? -18.410 1.206 13.650 1.00 89.62 116 PRO A C 1
ATOM 908 O O . PRO A 1 116 ? -18.232 0.864 14.819 1.00 89.62 116 PRO A O 1
ATOM 911 N N . GLY A 1 117 ? -19.496 1.873 13.253 1.00 87.94 117 GLY A N 1
ATOM 912 C CA . GLY A 1 117 ? -20.555 2.336 14.158 1.00 87.94 117 GLY A CA 1
ATOM 913 C C . GLY A 1 117 ? -20.401 3.780 14.647 1.00 87.94 117 GLY A C 1
ATOM 914 O O . GLY A 1 117 ? -21.344 4.320 15.223 1.00 87.94 117 GLY A O 1
ATOM 915 N N . GLU A 1 118 ? -19.269 4.433 14.380 1.00 88.44 118 GLU A N 1
ATOM 916 C CA . GLU A 1 118 ? -19.079 5.862 14.634 1.00 88.44 118 GLU A CA 1
ATOM 917 C C . GLU A 1 118 ? -19.500 6.714 13.430 1.00 88.44 118 GLU A C 1
ATOM 919 O O . GLU A 1 118 ? -19.595 6.255 12.289 1.00 88.44 118 GLU A O 1
ATOM 924 N N . LYS A 1 119 ? -19.747 8.003 13.678 1.00 88.25 119 LYS A N 1
ATOM 925 C CA . LYS A 1 119 ? -20.045 8.959 12.612 1.00 88.25 119 LYS A CA 1
ATOM 926 C C . LYS A 1 119 ? -18.757 9.335 11.877 1.00 88.25 119 LYS A C 1
ATOM 928 O O . LYS A 1 119 ? -17.928 10.056 12.420 1.00 88.25 119 LYS A O 1
ATOM 933 N N . GLY A 1 120 ? -18.644 8.931 10.616 1.00 88.75 120 GLY A N 1
ATOM 934 C CA . GLY A 1 120 ? -17.535 9.297 9.737 1.00 88.75 120 GLY A CA 1
ATOM 935 C C . GLY A 1 120 ? -17.222 8.193 8.734 1.00 88.75 120 GLY A C 1
ATOM 936 O O . GLY A 1 120 ? -18.039 7.302 8.514 1.00 88.75 120 GLY A O 1
ATOM 937 N N . ASN A 1 121 ? -16.034 8.262 8.136 1.00 90.06 121 ASN A N 1
ATOM 938 C CA . ASN A 1 121 ? -15.549 7.248 7.206 1.00 90.06 121 ASN A CA 1
ATOM 939 C C . ASN A 1 121 ? -14.519 6.355 7.897 1.00 90.06 121 ASN A C 1
ATOM 941 O O . ASN A 1 121 ? -13.574 6.854 8.512 1.00 90.06 121 ASN A O 1
ATOM 945 N N . VAL A 1 122 ? -14.701 5.044 7.750 1.00 90.88 122 VAL A N 1
ATOM 946 C CA . VAL A 1 122 ? -13.739 4.033 8.192 1.00 90.88 122 VAL A CA 1
ATOM 947 C C . VAL A 1 122 ? -12.718 3.827 7.081 1.00 90.88 122 VAL A C 1
ATOM 949 O O . VAL A 1 122 ? -13.101 3.605 5.930 1.00 90.88 122 VAL A O 1
ATOM 952 N N . PHE A 1 123 ? -11.432 3.879 7.417 1.00 90.25 123 PHE A N 1
ATOM 953 C CA . PHE A 1 123 ? -10.360 3.619 6.464 1.00 90.25 123 PHE A CA 1
ATOM 954 C C . PHE A 1 123 ? -9.565 2.389 6.900 1.00 90.25 123 PHE A C 1
ATOM 956 O O . PHE A 1 123 ? -9.059 2.337 8.020 1.00 90.25 123 PHE A O 1
ATOM 963 N N . ILE A 1 124 ? -9.495 1.383 6.027 1.00 89.62 124 ILE A N 1
ATOM 964 C CA . ILE A 1 124 ? -8.814 0.108 6.280 1.00 89.62 124 ILE A CA 1
ATOM 965 C C . ILE A 1 124 ? -7.823 -0.133 5.146 1.00 89.62 124 ILE A C 1
ATOM 967 O O . ILE A 1 124 ? -8.182 -0.016 3.972 1.00 89.62 124 ILE A O 1
ATOM 971 N N . THR A 1 125 ? -6.597 -0.493 5.501 1.00 86.69 125 THR A N 1
ATOM 972 C CA . THR A 1 125 ? -5.491 -0.743 4.575 1.00 86.69 125 THR A CA 1
ATOM 973 C C . THR A 1 125 ? -4.884 -2.123 4.786 1.00 86.69 125 THR A C 1
ATOM 975 O O . THR A 1 125 ? -4.993 -2.733 5.851 1.00 86.69 125 THR A O 1
ATOM 978 N N . GLY A 1 126 ? -4.244 -2.627 3.731 1.00 83.94 126 GLY A N 1
ATOM 979 C CA . GLY A 1 126 ? -3.536 -3.901 3.713 1.00 83.94 126 GLY A CA 1
ATOM 980 C C . GLY A 1 126 ? -2.768 -4.086 2.409 1.00 83.94 126 GLY A C 1
ATOM 981 O O . GLY A 1 126 ? -3.068 -3.431 1.407 1.00 83.94 126 GLY A O 1
ATOM 982 N N . HIS A 1 127 ? -1.782 -4.981 2.404 1.00 77.19 127 HIS A N 1
ATOM 983 C CA . HIS A 1 127 ? -1.046 -5.312 1.187 1.00 77.19 127 HIS A CA 1
ATOM 984 C C . HIS A 1 127 ? -1.873 -6.218 0.265 1.00 77.19 127 HIS A C 1
ATOM 986 O O . HIS A 1 127 ? -2.479 -7.195 0.697 1.00 77.19 127 HIS A O 1
ATOM 992 N N . SER A 1 128 ? -1.865 -5.897 -1.033 1.00 65.69 128 SER A N 1
ATOM 993 C CA . SER A 1 128 ? -2.545 -6.683 -2.076 1.00 65.69 128 SER A CA 1
ATOM 994 C C . SER A 1 128 ? -1.924 -8.079 -2.250 1.00 65.69 128 SER A C 1
ATOM 996 O O . SER A 1 128 ? -2.611 -9.042 -2.581 1.00 65.69 128 SER A O 1
ATOM 998 N N . SER A 1 129 ? -0.624 -8.217 -1.968 1.00 57.66 129 SER A N 1
ATOM 999 C CA . SER A 1 129 ? 0.058 -9.507 -1.910 1.00 57.66 129 SER A CA 1
ATOM 1000 C C . SER A 1 129 ? 0.038 -10.035 -0.482 1.00 57.66 129 SER A C 1
ATOM 1002 O O . SER A 1 129 ? 0.984 -9.843 0.284 1.00 57.66 129 SER A O 1
ATOM 1004 N N . LEU A 1 130 ? -1.039 -10.721 -0.122 1.00 50.72 130 LEU A N 1
ATOM 1005 C CA . LEU A 1 130 ? -1.016 -11.599 1.036 1.00 50.72 130 LEU A CA 1
ATOM 1006 C C . LEU A 1 130 ? -0.109 -12.789 0.673 1.00 50.72 130 LEU A C 1
ATOM 1008 O O . LEU A 1 130 ? -0.562 -13.768 0.085 1.00 50.72 130 LEU A O 1
ATOM 1012 N N . GLY A 1 131 ? 1.199 -12.661 0.912 1.00 43.94 131 GLY A N 1
ATOM 1013 C CA . GLY A 1 131 ? 2.108 -13.803 0.850 1.00 43.94 131 GLY A CA 1
ATOM 1014 C C . GLY A 1 131 ? 1.609 -14.854 1.836 1.00 43.94 131 GLY A C 1
ATOM 1015 O O . GLY A 1 131 ? 1.349 -14.503 2.984 1.00 43.94 131 GLY A O 1
ATOM 1016 N N . ASP A 1 132 ? 1.408 -16.084 1.352 1.00 41.78 132 ASP A N 1
ATOM 1017 C CA . ASP A 1 132 ? 0.903 -17.262 2.075 1.00 41.78 132 ASP A CA 1
ATOM 1018 C C . ASP A 1 132 ? 1.011 -17.146 3.607 1.00 41.78 132 ASP A C 1
ATOM 1020 O O . ASP A 1 132 ? 2.034 -17.472 4.213 1.00 41.78 132 ASP A O 1
ATOM 1024 N N . GLN A 1 133 ? -0.067 -16.703 4.258 1.00 42.56 133 GLN A N 1
ATOM 1025 C CA . GLN A 1 133 ? -0.238 -16.935 5.685 1.00 42.56 133 GLN A CA 1
ATOM 1026 C C . GLN A 1 133 ? -0.867 -18.319 5.885 1.00 42.56 133 GLN A C 1
ATOM 1028 O O . GLN A 1 133 ? -1.758 -18.724 5.133 1.00 42.56 133 GLN A O 1
ATOM 1033 N N . PRO A 1 134 ? -0.398 -19.083 6.884 1.00 36.59 134 PRO A N 1
ATOM 1034 C CA . PRO A 1 134 ? -0.599 -20.520 6.961 1.00 36.59 134 PRO A CA 1
ATOM 1035 C C . PRO A 1 134 ? -2.074 -20.850 7.178 1.00 36.59 134 PRO A C 1
ATOM 1037 O O . PRO A 1 134 ? -2.608 -20.581 8.249 1.00 36.59 134 PRO A O 1
ATOM 1040 N N . SER A 1 135 ? -2.708 -21.423 6.152 1.00 40.09 135 SER A N 1
ATOM 1041 C CA . SER A 1 135 ? -3.614 -22.593 6.160 1.00 40.09 135 SER A CA 1
ATOM 1042 C C . SER A 1 135 ? -4.569 -22.850 7.348 1.00 40.09 135 SER A C 1
ATOM 1044 O O . SER A 1 135 ? -5.067 -23.968 7.497 1.00 40.09 135 SER A O 1
ATOM 1046 N N . ARG A 1 136 ? -4.902 -21.864 8.190 1.00 40.94 136 ARG A N 1
ATOM 1047 C CA . ARG A 1 136 ? -5.849 -22.029 9.310 1.00 40.94 136 ARG A CA 1
ATOM 1048 C C . ARG A 1 136 ? -7.295 -21.717 8.953 1.00 40.94 136 ARG A C 1
ATOM 1050 O O . ARG A 1 136 ? -8.170 -22.014 9.761 1.00 40.94 136 ARG A O 1
ATOM 1057 N N . TYR A 1 137 ? -7.557 -21.235 7.745 1.00 41.34 137 TYR A N 1
ATOM 1058 C CA . TYR A 1 137 ? -8.899 -21.204 7.178 1.00 41.34 137 TYR A CA 1
ATOM 1059 C C . TYR A 1 137 ? -9.000 -22.363 6.189 1.00 41.34 137 TYR A C 1
ATOM 1061 O O . TYR A 1 137 ? -8.542 -22.284 5.052 1.00 41.34 137 TYR A O 1
ATOM 1069 N N . LYS A 1 138 ? -9.499 -23.500 6.686 1.00 29.78 138 LYS A N 1
ATOM 1070 C CA . LYS A 1 138 ? -9.873 -24.632 5.837 1.00 29.78 138 LYS A CA 1
ATOM 1071 C C . LYS A 1 138 ? -11.018 -24.177 4.930 1.00 29.78 138 LYS A C 1
ATOM 1073 O O . LYS A 1 138 ? -12.025 -23.695 5.442 1.00 29.78 138 LYS A O 1
ATOM 1078 N N . TRP A 1 139 ? -10.796 -24.317 3.627 1.00 43.22 139 TRP A N 1
ATOM 1079 C CA . TRP A 1 139 ? -11.784 -24.182 2.558 1.00 43.22 139 TRP A CA 1
ATOM 1080 C C . TRP A 1 139 ? -13.003 -25.077 2.788 1.00 43.22 139 TRP A C 1
ATOM 1082 O O . TRP A 1 139 ? -12.800 -26.215 3.278 1.00 43.22 139 TRP A O 1
#

Secondary structure (DSSP, 8-state):
-HHHHHHHHHHHHHHHHHHHHHHHHHHHHHHHHHHTTS------S----S---------TTTS-GGG---PPPSS--S-SEEEEEEGGGTEEEEEEETT----SSSEEEPTTSPPTTSSS---EE--S------S-S--

Radius of gyration: 28.65 Å; chains: 1; bounding box: 64×37×81 Å